Protein AF-A0A7U8GT44-F1 (afdb_monomer_lite)

pLDDT: mean 83.18, std 18.16, range [44.44, 97.94]

Foldseek 3Di:
DDDPVVVPPPPDDPPPPPPPDDDPPPPDDDDDPVRVVVVVLVVLVVCLVPDDLLPDDLVSLVSLCVDPVNPVCVVSSVVNNCVVVVVDDD

Structure (mmCIF, N/CA/C/O backbone):
data_AF-A0A7U8GT44-F1
#
_entry.id   AF-A0A7U8GT44-F1
#
loop_
_atom_site.group_PDB
_atom_site.id
_atom_site.type_symbol
_atom_site.label_atom_id
_atom_site.label_alt_id
_atom_site.label_comp_id
_atom_site.label_asym_id
_atom_site.label_entity_id
_atom_site.label_seq_id
_atom_site.pdbx_PDB_ins_code
_atom_site.Cartn_x
_atom_site.Cartn_y
_atom_site.Cartn_z
_atom_site.occupancy
_atom_site.B_iso_or_equiv
_atom_site.auth_seq_id
_atom_site.auth_comp_id
_atom_site.auth_asym_id
_atom_site.auth_atom_id
_atom_site.pdbx_PDB_model_num
ATOM 1 N N . MET A 1 1 ? 31.394 -36.675 14.065 1.00 44.44 1 MET A N 1
ATOM 2 C CA . MET A 1 1 ? 31.038 -35.847 15.233 1.00 44.44 1 MET A CA 1
ATOM 3 C C . MET A 1 1 ? 31.025 -34.409 14.760 1.00 44.44 1 MET A C 1
ATOM 5 O O . MET A 1 1 ? 32.064 -33.938 14.328 1.00 44.44 1 MET A O 1
ATOM 9 N N . ILE A 1 2 ? 29.847 -33.788 14.696 1.00 49.03 2 ILE A N 1
ATOM 10 C CA . ILE A 1 2 ? 29.713 -32.366 14.355 1.00 49.03 2 ILE A CA 1
ATOM 11 C C . ILE A 1 2 ? 29.809 -31.613 15.678 1.00 49.03 2 ILE A C 1
ATOM 13 O O 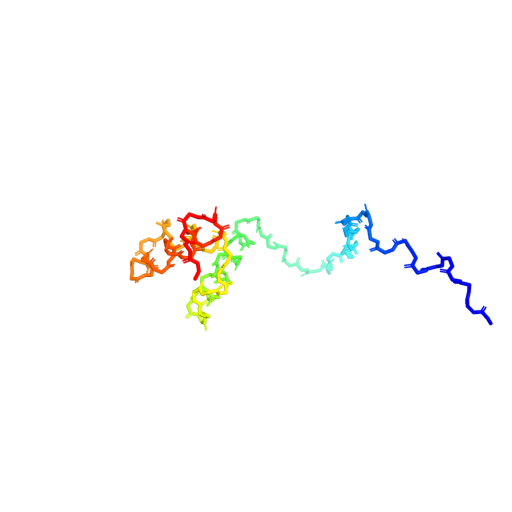. ILE A 1 2 ? 29.066 -31.926 16.608 1.00 49.03 2 ILE A O 1
ATOM 17 N N . ASP A 1 3 ? 30.777 -30.708 15.759 1.00 46.34 3 ASP A N 1
ATOM 18 C CA . ASP A 1 3 ? 31.103 -29.939 16.953 1.00 46.34 3 ASP A CA 1
ATOM 19 C C . ASP A 1 3 ? 29.961 -28.964 17.291 1.00 46.34 3 ASP A C 1
ATOM 21 O O . ASP A 1 3 ? 29.395 -28.297 16.422 1.00 46.34 3 ASP A O 1
ATOM 25 N N . MET A 1 4 ? 29.586 -28.914 18.569 1.00 55.09 4 MET A N 1
ATOM 26 C CA . MET A 1 4 ? 28.449 -28.148 19.096 1.00 55.09 4 MET A CA 1
ATOM 27 C C . MET A 1 4 ? 28.669 -26.624 18.964 1.00 55.09 4 MET A C 1
ATOM 29 O O . MET A 1 4 ? 27.719 -25.849 19.087 1.00 55.09 4 MET A O 1
ATOM 33 N N . ALA A 1 5 ? 29.905 -26.193 18.681 1.00 54.16 5 ALA A N 1
ATOM 34 C CA . ALA A 1 5 ? 30.301 -24.793 18.543 1.00 54.16 5 ALA A CA 1
ATOM 35 C C . ALA A 1 5 ? 29.789 -24.102 17.260 1.00 54.16 5 ALA A C 1
ATOM 37 O O . ALA A 1 5 ? 29.639 -22.881 17.254 1.00 54.16 5 ALA A O 1
ATOM 38 N N . ASP A 1 6 ? 29.432 -24.850 16.208 1.00 50.69 6 ASP A N 1
ATOM 39 C CA . ASP A 1 6 ? 28.959 -24.267 14.936 1.00 50.69 6 ASP A CA 1
ATOM 40 C C . ASP A 1 6 ? 27.481 -23.832 14.955 1.00 50.69 6 ASP A C 1
ATOM 42 O O . ASP A 1 6 ? 26.994 -23.203 14.016 1.00 50.69 6 ASP A O 1
ATOM 46 N N . ARG A 1 7 ? 26.730 -24.138 16.023 1.00 50.22 7 ARG A N 1
ATOM 47 C CA . ARG A 1 7 ? 25.306 -23.759 16.130 1.00 50.22 7 ARG A CA 1
ATOM 48 C C . ARG A 1 7 ? 25.059 -22.403 16.792 1.00 50.22 7 ARG A C 1
ATOM 50 O O . ARG A 1 7 ? 23.930 -21.922 16.749 1.00 50.22 7 ARG A O 1
ATOM 57 N N . TYR A 1 8 ? 26.074 -21.783 17.395 1.00 48.81 8 TYR A N 1
ATOM 58 C CA . TYR A 1 8 ? 25.889 -20.589 18.232 1.00 48.81 8 TYR A CA 1
ATOM 59 C C . TYR A 1 8 ? 26.120 -19.253 17.499 1.00 48.81 8 TYR A C 1
ATOM 61 O O . TYR A 1 8 ? 25.845 -18.187 18.043 1.00 48.81 8 TYR A O 1
ATOM 69 N N . THR A 1 9 ? 26.574 -19.270 16.242 1.00 47.97 9 THR A N 1
ATOM 70 C CA . THR A 1 9 ? 26.895 -18.049 15.476 1.00 47.97 9 THR A CA 1
ATOM 71 C C . THR A 1 9 ? 25.773 -17.558 14.551 1.00 47.97 9 THR A C 1
ATOM 73 O O . THR A 1 9 ? 25.978 -16.607 13.802 1.00 47.97 9 THR A O 1
ATOM 76 N N . MET A 1 10 ? 24.563 -18.134 14.602 1.00 44.50 10 MET A N 1
ATOM 77 C CA . MET A 1 10 ? 23.451 -17.708 13.729 1.00 44.50 10 MET A CA 1
ATOM 78 C C . MET A 1 10 ? 22.629 -16.506 14.237 1.00 44.50 10 MET A C 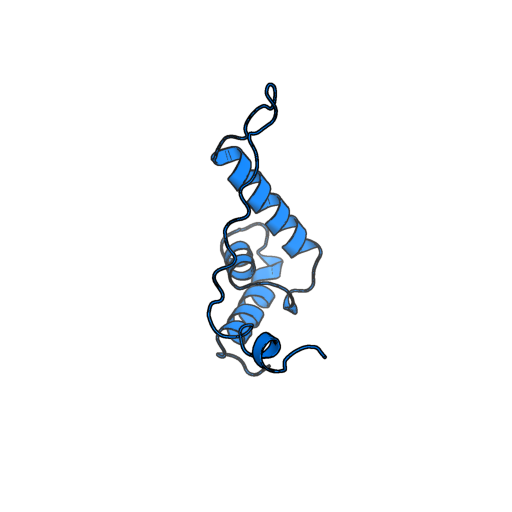1
ATOM 80 O O . MET A 1 10 ? 21.681 -16.109 13.562 1.00 44.50 10 MET A O 1
ATOM 84 N N . THR A 1 11 ? 22.943 -15.895 15.386 1.00 49.88 11 THR A N 1
ATOM 85 C CA . THR A 1 11 ? 21.994 -14.968 16.042 1.00 49.88 11 THR A CA 1
ATOM 86 C C . THR A 1 11 ? 22.540 -13.608 16.481 1.00 49.88 11 THR A C 1
ATOM 88 O O . THR A 1 11 ? 22.021 -13.079 17.459 1.00 49.88 11 THR A O 1
ATOM 91 N N . LEU A 1 12 ? 23.523 -12.980 15.809 1.00 50.44 12 LEU A N 1
ATOM 92 C CA . LEU A 1 12 ? 23.909 -11.614 16.236 1.00 50.44 12 LEU A CA 1
ATOM 93 C C . LEU A 1 12 ? 24.395 -10.579 15.211 1.00 50.44 12 LEU A C 1
ATOM 95 O O . LEU A 1 12 ? 24.712 -9.465 15.617 1.00 50.44 12 LEU A O 1
ATOM 99 N N . THR A 1 13 ? 24.346 -10.828 13.902 1.00 47.44 13 THR A N 1
ATOM 100 C CA . THR A 1 13 ? 24.544 -9.757 12.902 1.00 47.44 13 THR A CA 1
ATOM 101 C C . THR A 1 13 ? 23.632 -9.962 11.691 1.00 47.44 13 THR A C 1
ATOM 103 O O . THR A 1 13 ? 23.982 -10.596 10.704 1.00 47.44 13 THR A O 1
ATOM 106 N N . GLY A 1 14 ? 22.422 -9.396 11.747 1.00 53.72 14 GLY A N 1
ATOM 107 C CA . GLY A 1 14 ? 21.419 -9.412 10.668 1.00 53.72 14 GLY A CA 1
ATOM 108 C C . GLY A 1 14 ? 21.790 -8.602 9.416 1.00 53.72 14 GLY A C 1
ATOM 109 O O . GLY A 1 14 ? 20.914 -8.042 8.760 1.00 53.72 14 GLY A O 1
ATOM 110 N N . ILE A 1 15 ? 23.072 -8.517 9.072 1.00 54.91 15 ILE A N 1
ATOM 111 C CA . ILE A 1 15 ? 23.537 -7.920 7.825 1.00 54.91 15 ILE A CA 1
ATOM 112 C C . ILE A 1 15 ? 23.518 -9.041 6.787 1.00 54.91 15 ILE A C 1
ATOM 114 O O . ILE A 1 15 ? 24.484 -9.782 6.635 1.00 54.91 15 ILE A O 1
ATOM 118 N N . LYS A 1 16 ? 22.394 -9.200 6.075 1.00 58.41 16 LYS A N 1
ATOM 119 C CA . LYS A 1 16 ? 22.383 -10.006 4.847 1.00 58.41 16 LYS A CA 1
ATOM 120 C C . LYS A 1 16 ? 23.403 -9.377 3.905 1.00 58.41 16 LYS A C 1
ATOM 122 O O . LYS A 1 16 ? 23.168 -8.269 3.420 1.00 58.41 16 LYS A O 1
ATOM 127 N N . GLU A 1 17 ? 24.527 -10.052 3.673 1.00 63.78 17 GLU A N 1
ATOM 128 C CA . GLU A 1 17 ? 25.499 -9.587 2.690 1.00 63.78 17 GLU A CA 1
ATOM 129 C C . GLU A 1 17 ? 24.770 -9.329 1.365 1.00 63.78 17 GLU A C 1
ATOM 131 O O . GLU A 1 17 ? 23.962 -10.163 0.931 1.00 63.78 17 GLU A O 1
ATOM 136 N N . PRO A 1 18 ? 24.978 -8.165 0.725 1.00 62.84 18 PRO A N 1
ATOM 137 C CA . PRO A 1 18 ? 24.329 -7.889 -0.539 1.00 62.84 18 PRO A CA 1
ATOM 138 C C . PRO A 1 18 ? 24.812 -8.929 -1.546 1.00 62.84 18 PRO A C 1
ATOM 140 O O . PRO A 1 18 ? 25.966 -8.906 -1.974 1.00 62.84 18 PRO A O 1
ATOM 143 N N . VAL A 1 19 ? 23.916 -9.845 -1.928 1.00 76.88 19 VAL A N 1
ATOM 144 C CA . VAL A 1 19 ? 24.167 -10.816 -2.993 1.00 76.88 19 VAL A CA 1
ATOM 145 C C . VAL A 1 19 ? 24.643 -10.032 -4.208 1.00 76.88 19 VAL A C 1
ATOM 147 O O . VAL A 1 19 ? 23.887 -9.232 -4.772 1.00 76.88 19 VAL A O 1
ATOM 150 N N . LYS A 1 20 ? 25.912 -10.224 -4.582 1.00 69.00 20 LYS A N 1
ATOM 151 C CA . LYS A 1 20 ? 26.531 -9.557 -5.728 1.00 69.00 20 LYS A CA 1
ATOM 152 C C . LYS A 1 20 ? 25.767 -9.984 -6.976 1.00 69.00 20 LYS A C 1
ATOM 154 O O . LYS A 1 20 ? 25.979 -11.068 -7.512 1.00 69.00 20 LYS A O 1
ATOM 159 N N . ARG A 1 21 ? 24.829 -9.147 -7.423 1.00 72.88 21 ARG A N 1
ATOM 160 C CA . ARG A 1 21 ? 24.131 -9.361 -8.691 1.00 72.88 21 ARG A CA 1
ATOM 161 C C . ARG A 1 21 ? 25.183 -9.228 -9.788 1.00 72.88 21 ARG A C 1
ATOM 163 O O . ARG A 1 21 ? 25.869 -8.210 -9.853 1.00 72.88 21 ARG A O 1
ATOM 170 N N . GLY A 1 22 ? 25.352 -10.282 -10.583 1.00 78.00 22 GLY A N 1
ATOM 171 C CA . GLY A 1 22 ? 26.300 -10.301 -11.694 1.00 78.00 22 GLY A CA 1
ATOM 172 C C . GLY A 1 22 ? 26.038 -9.176 -12.698 1.00 78.00 22 GLY A C 1
ATOM 17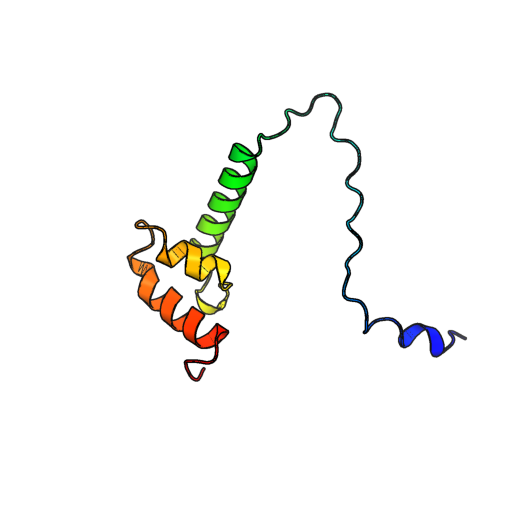3 O O . GLY A 1 22 ? 25.022 -8.477 -12.638 1.00 78.00 22 GLY A O 1
ATOM 174 N N . ARG A 1 23 ? 26.969 -8.997 -13.640 1.00 75.94 23 ARG A N 1
ATOM 175 C CA . ARG A 1 23 ? 26.836 -7.986 -14.692 1.00 75.94 23 ARG A CA 1
ATOM 176 C C . ARG A 1 23 ? 25.506 -8.185 -15.437 1.00 75.94 23 ARG A C 1
ATOM 178 O O . ARG A 1 23 ? 25.216 -9.315 -15.831 1.00 75.94 23 ARG A O 1
ATOM 185 N N . PRO A 1 24 ? 24.714 -7.122 -15.661 1.00 71.38 24 PRO A N 1
ATOM 186 C CA . PRO A 1 24 ? 23.517 -7.236 -16.480 1.00 71.38 24 PRO A CA 1
ATOM 187 C C . PRO A 1 24 ? 23.874 -7.742 -17.893 1.00 71.38 24 PRO A C 1
ATOM 189 O O . PRO A 1 24 ? 24.979 -7.464 -18.379 1.00 71.38 24 PRO A O 1
ATOM 192 N N . PRO A 1 25 ? 22.973 -8.488 -18.562 1.00 81.69 25 PRO A N 1
ATOM 193 C CA . PRO A 1 25 ? 23.203 -9.000 -19.910 1.00 81.69 25 PRO A CA 1
ATOM 194 C C . PRO A 1 25 ? 23.617 -7.890 -20.884 1.00 81.69 25 PRO A C 1
ATOM 196 O O . PRO A 1 25 ? 23.094 -6.775 -20.818 1.00 81.69 25 PRO A O 1
ATOM 199 N N . LYS A 1 26 ? 24.528 -8.213 -21.814 1.00 70.81 26 LYS A N 1
ATOM 200 C CA . LYS A 1 26 ? 25.220 -7.261 -22.710 1.00 70.81 26 LYS A CA 1
ATOM 201 C C . LYS A 1 26 ? 24.285 -6.413 -23.593 1.00 70.81 26 LYS A C 1
ATOM 203 O O . LYS A 1 26 ? 24.707 -5.365 -24.063 1.00 70.81 26 LYS A O 1
ATOM 208 N N . PHE A 1 27 ? 23.033 -6.838 -23.761 1.00 76.31 27 PHE A N 1
ATOM 209 C CA . PHE A 1 27 ? 22.002 -6.168 -24.563 1.00 76.31 27 PHE A CA 1
ATOM 210 C C . PHE A 1 27 ? 20.701 -5.924 -23.785 1.00 76.31 27 PHE A C 1
ATOM 212 O O . PHE A 1 27 ? 19.628 -5.844 -24.372 1.00 76.31 27 PHE A O 1
ATOM 219 N N . SER A 1 28 ? 20.765 -5.855 -22.453 1.00 77.38 28 SER A N 1
ATOM 220 C CA . SER A 1 28 ? 19.587 -5.495 -21.660 1.00 77.38 28 SER A CA 1
ATOM 221 C C . SER A 1 28 ? 19.396 -3.979 -21.635 1.00 77.38 28 SER A C 1
ATOM 223 O O . SER A 1 28 ? 20.311 -3.237 -21.277 1.00 77.38 28 SER A O 1
ATOM 225 N N . GLU A 1 29 ? 18.197 -3.512 -21.984 1.00 80.25 29 GLU A N 1
ATOM 226 C CA . GLU A 1 29 ? 17.804 -2.133 -21.706 1.00 80.25 29 GLU A CA 1
ATOM 227 C C . GLU A 1 29 ? 17.655 -1.962 -20.190 1.00 80.25 29 GLU A C 1
ATOM 229 O O . GLU A 1 29 ? 16.784 -2.551 -19.543 1.00 80.25 29 GLU A O 1
ATOM 234 N N . ALA A 1 30 ? 18.553 -1.181 -19.592 1.00 80.44 30 ALA A N 1
ATOM 235 C CA . ALA A 1 30 ? 18.494 -0.901 -18.169 1.00 80.44 30 ALA A CA 1
ATOM 236 C C . ALA A 1 30 ? 17.297 0.012 -17.868 1.00 80.44 30 ALA A C 1
ATOM 238 O O . ALA A 1 30 ? 17.184 1.104 -18.422 1.00 80.44 30 ALA A O 1
ATOM 239 N N . MET A 1 31 ? 16.432 -0.395 -16.932 1.00 86.31 31 MET A N 1
ATOM 240 C CA . MET A 1 31 ? 15.351 0.479 -16.477 1.00 86.31 31 MET A CA 1
ATOM 241 C C . MET A 1 31 ? 15.912 1.750 -15.838 1.00 86.31 31 MET A C 1
ATOM 243 O O . MET A 1 31 ? 16.714 1.701 -14.890 1.00 86.31 31 MET A O 1
ATOM 247 N N . SER A 1 32 ? 15.387 2.893 -16.271 1.00 92.50 32 SER A N 1
ATOM 248 C CA . SER A 1 32 ? 15.664 4.168 -15.622 1.00 92.50 32 SER A CA 1
ATOM 249 C C . SER A 1 32 ? 15.231 4.127 -14.145 1.00 92.50 32 SER A C 1
ATOM 251 O O . SER A 1 32 ? 14.349 3.345 -13.760 1.00 92.50 32 SER A O 1
ATOM 253 N N . PRO A 1 33 ? 15.826 4.954 -13.268 1.00 92.19 33 PRO A N 1
ATOM 254 C CA . PRO A 1 33 ? 15.379 5.065 -11.878 1.00 92.19 33 PRO A CA 1
ATOM 255 C C . PRO A 1 33 ? 13.868 5.332 -11.755 1.00 92.19 33 PRO A C 1
ATOM 257 O O . PRO A 1 33 ? 13.195 4.731 -10.915 1.00 92.19 33 PRO A O 1
ATOM 260 N N . ALA A 1 34 ? 13.317 6.162 -12.649 1.00 93.81 34 ALA A N 1
ATOM 261 C CA . ALA A 1 34 ? 11.890 6.460 -12.706 1.00 93.81 34 ALA A CA 1
ATOM 262 C C . ALA A 1 34 ? 11.049 5.218 -13.048 1.00 93.81 34 ALA A C 1
ATOM 264 O O . ALA A 1 34 ? 10.060 4.941 -12.366 1.00 93.81 34 ALA A O 1
ATOM 265 N N . GLN A 1 35 ? 11.470 4.431 -14.045 1.00 94.94 35 GLN A N 1
ATOM 266 C CA . GLN A 1 35 ? 10.798 3.183 -14.425 1.00 94.94 35 GLN A CA 1
ATOM 267 C C . GLN A 1 35 ? 10.834 2.153 -13.293 1.00 94.94 35 GLN A C 1
ATOM 269 O O . GLN A 1 35 ? 9.809 1.547 -12.981 1.00 94.94 35 GLN A O 1
ATOM 274 N N . ARG A 1 36 ? 11.978 2.003 -12.614 1.00 93.69 36 ARG A N 1
ATOM 275 C CA . ARG A 1 36 ? 12.104 1.103 -11.456 1.00 93.69 36 ARG A CA 1
ATOM 276 C C . ARG A 1 36 ? 11.140 1.486 -10.339 1.00 93.69 36 ARG A C 1
ATOM 278 O O . ARG A 1 36 ? 10.443 0.621 -9.812 1.00 93.69 36 ARG A O 1
ATOM 285 N N . LYS A 1 37 ? 11.052 2.778 -10.008 1.00 94.56 37 LYS A N 1
ATOM 286 C CA . LYS A 1 37 ? 10.131 3.256 -8.971 1.00 94.56 37 LYS A CA 1
ATOM 287 C C . LYS A 1 37 ? 8.669 3.098 -9.387 1.00 94.56 37 LYS A C 1
ATOM 289 O O . LYS A 1 37 ? 7.841 2.729 -8.560 1.00 94.56 37 LYS A O 1
ATOM 294 N N . ALA A 1 38 ? 8.345 3.333 -10.659 1.00 94.38 38 ALA A N 1
ATOM 295 C CA . ALA A 1 38 ? 7.006 3.092 -11.184 1.00 94.38 38 ALA A CA 1
ATOM 296 C C . ALA A 1 38 ? 6.617 1.610 -11.089 1.00 94.38 38 ALA A C 1
ATOM 298 O O . ALA A 1 38 ? 5.530 1.309 -10.607 1.00 94.38 38 ALA A O 1
ATOM 299 N N . LYS A 1 39 ? 7.518 0.692 -11.466 1.00 96.38 39 LYS A N 1
ATOM 300 C CA . LYS A 1 39 ? 7.309 -0.754 -11.320 1.00 96.38 39 LYS A CA 1
ATOM 301 C C . LYS A 1 39 ? 7.101 -1.153 -9.858 1.00 96.38 39 LYS A C 1
ATOM 303 O O . LYS A 1 39 ? 6.164 -1.884 -9.571 1.00 96.38 39 LYS A O 1
ATOM 308 N N . GLN A 1 40 ? 7.929 -0.637 -8.946 1.00 96.06 40 GLN A N 1
ATOM 309 C CA . GLN A 1 40 ? 7.776 -0.880 -7.508 1.00 96.06 40 GLN A CA 1
ATOM 310 C C . GLN A 1 40 ? 6.400 -0.426 -7.005 1.00 96.06 40 GLN A C 1
ATOM 312 O O . GLN A 1 40 ? 5.737 -1.184 -6.312 1.00 96.06 40 GLN A O 1
ATOM 317 N N . ARG A 1 41 ? 5.960 0.786 -7.372 1.00 95.69 41 ARG A N 1
ATOM 318 C CA . ARG A 1 41 ? 4.645 1.303 -6.965 1.00 95.69 41 ARG A CA 1
ATOM 319 C C . ARG A 1 41 ? 3.492 0.474 -7.513 1.00 95.69 41 ARG A C 1
ATOM 321 O O . ARG A 1 41 ? 2.528 0.294 -6.795 1.00 95.69 41 ARG A O 1
ATOM 328 N N . ARG A 1 42 ? 3.586 -0.019 -8.752 1.00 97.06 42 ARG A N 1
ATOM 329 C CA . ARG A 1 42 ? 2.557 -0.907 -9.317 1.00 97.06 42 ARG A CA 1
ATOM 330 C C . ARG A 1 42 ? 2.466 -2.206 -8.528 1.00 97.06 42 ARG A C 1
ATOM 332 O O . ARG A 1 42 ? 1.402 -2.501 -8.029 1.00 97.06 42 ARG A O 1
ATOM 339 N N . ALA A 1 43 ? 3.593 -2.878 -8.300 1.00 97.38 43 ALA A N 1
ATOM 340 C CA . ALA A 1 43 ? 3.608 -4.100 -7.496 1.00 97.38 43 ALA A CA 1
ATOM 341 C C . ALA A 1 43 ? 3.073 -3.877 -6.069 1.00 97.38 43 ALA A C 1
ATOM 343 O O . ALA A 1 43 ? 2.402 -4.742 -5.522 1.00 97.38 43 ALA A O 1
ATOM 344 N N . GLN A 1 44 ? 3.361 -2.715 -5.473 1.00 97.56 44 GLN A N 1
ATOM 345 C CA . GLN A 1 44 ? 2.807 -2.335 -4.174 1.00 97.56 44 GLN A CA 1
ATOM 346 C C . GLN A 1 44 ? 1.289 -2.105 -4.243 1.00 97.56 44 GLN A C 1
ATOM 348 O O . GLN A 1 44 ? 0.561 -2.574 -3.379 1.00 97.56 44 GLN A O 1
ATOM 353 N N . ASP A 1 45 ? 0.817 -1.394 -5.269 1.00 97.69 45 ASP A N 1
ATOM 354 C CA . ASP A 1 45 ? -0.606 -1.139 -5.493 1.00 97.69 45 ASP A CA 1
ATOM 355 C C . ASP A 1 45 ? -1.372 -2.458 -5.728 1.00 97.69 45 ASP A C 1
ATOM 357 O O . ASP A 1 45 ? -2.440 -2.633 -5.153 1.00 97.69 45 ASP A O 1
ATOM 361 N N . ASP A 1 46 ? -0.811 -3.388 -6.508 1.00 97.94 46 ASP A N 1
ATOM 362 C CA . ASP A 1 46 ? -1.382 -4.718 -6.759 1.00 97.94 46 ASP A CA 1
ATOM 363 C C . ASP A 1 46 ? -1.467 -5.522 -5.448 1.00 97.94 46 ASP A C 1
ATOM 365 O O . ASP A 1 46 ? -2.520 -6.046 -5.097 1.00 97.94 46 ASP A O 1
ATOM 369 N N . PHE A 1 47 ? -0.394 -5.525 -4.646 1.00 97.88 47 PHE A N 1
ATOM 370 C CA . PHE A 1 47 ? -0.386 -6.188 -3.339 1.00 97.88 47 PHE A CA 1
ATOM 371 C C . P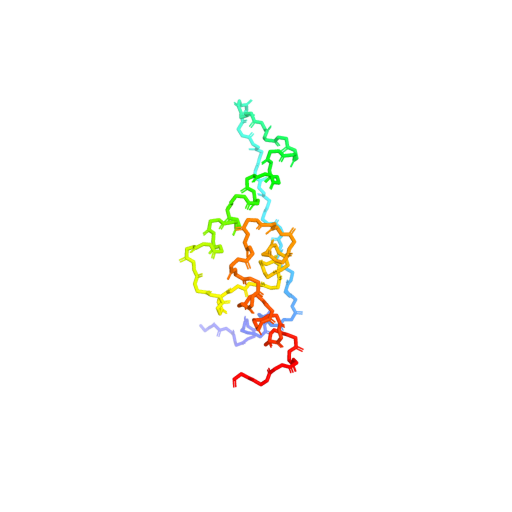HE A 1 47 ? -1.467 -5.646 -2.392 1.00 97.88 47 PHE A C 1
ATOM 373 O O . PHE A 1 47 ? -2.139 -6.433 -1.731 1.00 97.88 47 PHE A O 1
ATOM 380 N N . ILE A 1 48 ? -1.645 -4.321 -2.344 1.00 97.50 48 ILE A N 1
ATOM 381 C CA . ILE A 1 48 ? -2.670 -3.656 -1.524 1.00 97.50 48 ILE A CA 1
ATOM 382 C C . ILE A 1 48 ? -4.081 -4.090 -1.938 1.00 97.50 48 ILE A C 1
ATOM 384 O O . ILE A 1 48 ? -4.934 -4.267 -1.076 1.00 97.50 48 ILE A O 1
ATOM 388 N N . VAL A 1 49 ? -4.339 -4.238 -3.239 1.00 97.06 49 VAL A N 1
ATOM 389 C CA . VAL A 1 49 ? -5.665 -4.625 -3.745 1.00 97.06 49 VAL A CA 1
ATOM 390 C C . VAL A 1 49 ? -5.948 -6.108 -3.508 1.00 97.06 49 VAL A C 1
ATOM 392 O O . VAL A 1 49 ? -7.068 -6.458 -3.142 1.00 97.06 49 VAL A O 1
ATOM 395 N N . ASP A 1 50 ? -4.943 -6.963 -3.689 1.00 97.25 50 ASP A N 1
ATOM 396 C CA . ASP A 1 50 ? -5.132 -8.415 -3.706 1.00 97.25 50 ASP A CA 1
ATOM 397 C C . ASP A 1 50 ? -5.091 -9.065 -2.313 1.00 97.25 50 ASP A C 1
ATOM 399 O O . ASP A 1 50 ? -5.512 -10.213 -2.160 1.00 97.25 50 ASP A O 1
ATOM 403 N N . ASN A 1 51 ? -4.561 -8.376 -1.298 1.00 97.06 51 ASN A N 1
ATOM 404 C CA . ASN A 1 51 ? -4.305 -8.958 0.022 1.00 97.06 51 ASN A CA 1
ATOM 405 C C . ASN A 1 51 ? -5.073 -8.253 1.140 1.00 97.06 51 ASN A C 1
ATOM 407 O O . ASN A 1 51 ? -5.339 -7.053 1.087 1.00 97.06 51 ASN A O 1
ATOM 411 N N . ASP A 1 52 ? -5.354 -9.013 2.199 1.00 96.31 52 ASP A N 1
ATOM 412 C CA . ASP A 1 52 ? -6.026 -8.509 3.393 1.00 96.31 52 ASP A CA 1
ATOM 413 C C . ASP A 1 52 ? -5.212 -7.395 4.094 1.00 96.31 52 ASP A C 1
ATOM 415 O O . ASP A 1 52 ? -3.984 -7.522 4.220 1.00 96.31 52 ASP A O 1
ATOM 419 N N . PRO A 1 53 ? -5.864 -6.328 4.604 1.00 95.62 53 PRO A N 1
ATOM 420 C CA . PRO A 1 53 ? -5.183 -5.227 5.284 1.00 95.62 53 PRO A CA 1
ATOM 421 C C . PRO A 1 53 ? -4.320 -5.624 6.487 1.00 95.62 53 PRO A C 1
ATOM 423 O O . PRO A 1 53 ? -3.355 -4.925 6.801 1.00 95.62 53 PRO A O 1
ATOM 426 N N . SER A 1 54 ? -4.597 -6.751 7.150 1.00 95.00 54 SER A N 1
ATOM 427 C CA . SER A 1 54 ? -3.760 -7.258 8.249 1.00 95.00 54 SER A CA 1
ATOM 428 C C . SER A 1 54 ? -2.331 -7.607 7.812 1.00 95.00 54 SER A C 1
ATOM 430 O O . SER A 1 54 ? -1.403 -7.558 8.625 1.00 95.00 54 SER A O 1
ATOM 432 N N . LEU A 1 55 ? -2.120 -7.906 6.526 1.00 96.44 55 LEU A N 1
ATOM 433 C CA . LEU A 1 55 ? -0.811 -8.244 5.963 1.00 96.44 55 LEU A CA 1
ATOM 434 C C . LEU A 1 55 ? -0.013 -7.014 5.525 1.00 96.44 55 LEU A C 1
ATOM 436 O O . LEU A 1 55 ? 1.177 -7.129 5.225 1.00 96.44 55 LEU A O 1
ATOM 440 N N . TRP A 1 56 ? -0.639 -5.837 5.485 1.00 97.06 56 TRP A N 1
ATOM 441 C CA . TRP A 1 56 ? 0.015 -4.622 5.018 1.00 97.06 56 TRP A CA 1
ATOM 442 C C . TRP A 1 56 ? 1.140 -4.195 5.956 1.00 97.06 56 TRP A C 1
ATOM 444 O O . TRP A 1 56 ? 1.011 -4.211 7.187 1.00 97.06 56 TRP A O 1
ATOM 454 N N . SER A 1 57 ? 2.249 -3.774 5.349 1.00 97.38 57 SER A N 1
ATOM 455 C CA . SER A 1 57 ? 3.340 -3.113 6.054 1.00 97.38 57 SER A CA 1
ATOM 456 C C . SER A 1 57 ? 3.001 -1.646 6.332 1.00 97.38 57 SER A C 1
ATOM 458 O O . SER A 1 57 ? 2.089 -1.066 5.737 1.00 97.38 57 SER A O 1
ATOM 460 N N . GLU A 1 58 ? 3.797 -0.992 7.180 1.00 96.88 58 GLU A N 1
ATOM 461 C CA . GLU A 1 58 ? 3.692 0.457 7.400 1.00 96.88 58 GLU A CA 1
ATOM 462 C C . GLU A 1 58 ? 3.788 1.236 6.079 1.00 96.88 58 GLU A C 1
ATOM 464 O O . GLU A 1 58 ? 3.035 2.179 5.842 1.00 96.88 58 GLU A O 1
ATOM 469 N N . SER A 1 59 ? 4.677 0.809 5.177 1.00 97.06 59 SER A N 1
ATOM 470 C CA . SER A 1 59 ? 4.874 1.481 3.892 1.00 97.06 59 SER A CA 1
ATOM 471 C C . SER A 1 59 ? 3.664 1.369 2.958 1.00 97.06 59 SER A C 1
ATOM 473 O O . SER A 1 59 ? 3.407 2.296 2.186 1.00 97.06 59 SER A O 1
ATOM 475 N N . ASP A 1 60 ? 2.904 0.277 3.057 1.00 97.88 60 ASP A N 1
ATOM 476 C CA . ASP A 1 60 ? 1.679 0.050 2.286 1.00 97.88 60 ASP A CA 1
ATOM 477 C C . ASP A 1 60 ? 0.538 0.901 2.843 1.00 97.88 60 ASP A C 1
ATOM 479 O O . ASP A 1 60 ? -0.150 1.584 2.087 1.00 97.88 60 ASP A O 1
ATOM 483 N N . CYS A 1 61 ? 0.420 0.981 4.172 1.00 97.56 61 CYS A N 1
ATOM 484 C CA . CYS A 1 61 ? -0.542 1.861 4.836 1.00 97.56 61 CYS A CA 1
ATOM 485 C C . CYS A 1 61 ? -0.310 3.331 4.442 1.00 97.56 61 CYS A C 1
ATOM 487 O O . CYS A 1 61 ? -1.241 4.041 4.061 1.00 97.56 61 CYS A O 1
ATOM 489 N N . MET A 1 62 ? 0.949 3.784 4.432 1.00 97.38 62 MET A N 1
ATOM 490 C CA . MET A 1 62 ? 1.295 5.140 3.984 1.00 97.38 62 MET A CA 1
ATOM 491 C C . MET A 1 62 ? 1.020 5.352 2.488 1.00 97.38 62 MET A C 1
ATOM 493 O O . MET A 1 62 ? 0.615 6.442 2.066 1.00 97.38 62 MET A O 1
ATOM 497 N N . ARG A 1 63 ? 1.211 4.317 1.662 1.00 96.88 63 ARG A N 1
ATOM 498 C CA . ARG A 1 63 ? 0.867 4.354 0.237 1.00 96.88 63 ARG A CA 1
ATOM 499 C C . ARG A 1 63 ? -0.641 4.515 0.026 1.00 96.88 63 ARG A C 1
ATOM 501 O O . ARG A 1 63 ? -1.022 5.326 -0.819 1.00 96.88 63 ARG A O 1
ATOM 508 N N . VAL A 1 64 ? -1.461 3.802 0.800 1.00 97.81 64 VAL A N 1
ATOM 509 C CA . VAL A 1 64 ? -2.927 3.922 0.805 1.00 97.81 64 VAL A CA 1
ATOM 510 C C . VAL A 1 64 ? -3.345 5.337 1.194 1.00 97.81 64 VAL A C 1
ATOM 512 O O . VAL A 1 64 ? -3.986 6.017 0.400 1.00 97.81 64 VAL A O 1
ATOM 515 N N . MET A 1 65 ? -2.882 5.826 2.346 1.00 96.88 65 MET A N 1
ATOM 516 C CA . MET A 1 65 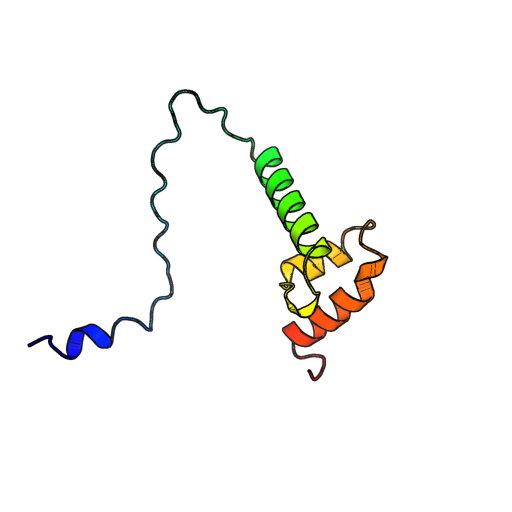? -3.269 7.137 2.888 1.00 96.88 65 MET A CA 1
ATOM 517 C C . MET A 1 65 ? -2.860 8.325 2.001 1.00 96.88 65 MET A C 1
ATOM 519 O O . MET A 1 65 ? -3.505 9.371 2.014 1.00 96.88 65 MET A O 1
ATOM 523 N N . SER A 1 66 ? -1.778 8.192 1.228 1.00 96.31 66 SER A N 1
ATOM 524 C CA . SER A 1 66 ? -1.277 9.267 0.357 1.00 96.31 66 SER A CA 1
ATOM 525 C C . SER A 1 66 ? -1.923 9.302 -1.032 1.00 96.31 66 SER A C 1
ATOM 527 O O . SER A 1 66 ? -1.803 10.305 -1.741 1.00 96.31 66 SER A O 1
ATOM 529 N N . ALA A 1 67 ? -2.593 8.230 -1.464 1.00 95.06 67 ALA A N 1
ATOM 530 C CA . ALA A 1 67 ? -3.093 8.100 -2.826 1.00 95.06 67 ALA A CA 1
ATOM 531 C C . ALA A 1 67 ? -4.620 8.146 -2.879 1.00 95.06 67 ALA A C 1
ATOM 533 O O . ALA A 1 67 ? -5.296 7.216 -2.459 1.00 95.06 67 ALA A O 1
ATOM 534 N N . LYS A 1 68 ? -5.170 9.171 -3.541 1.00 95.25 68 LYS A N 1
ATOM 535 C CA . LYS A 1 68 ? -6.627 9.386 -3.652 1.00 95.25 68 LYS A CA 1
ATOM 536 C C . LYS A 1 68 ? -7.424 8.179 -4.162 1.00 95.25 68 LYS A C 1
ATOM 538 O O . LYS A 1 68 ? -8.584 8.032 -3.806 1.00 95.25 68 LYS A O 1
ATOM 543 N N . LYS A 1 69 ? -6.818 7.330 -4.997 1.00 95.88 69 LYS A N 1
ATOM 544 C CA . LYS A 1 69 ? -7.467 6.126 -5.542 1.00 95.88 69 LYS A CA 1
ATOM 545 C C . LYS A 1 69 ? -7.785 5.054 -4.497 1.00 95.88 69 LYS A C 1
ATOM 547 O O . LYS A 1 69 ? -8.599 4.189 -4.781 1.00 95.88 69 LYS A O 1
ATOM 552 N N . PHE A 1 70 ? -7.158 5.107 -3.324 1.00 97.00 70 PHE A N 1
ATOM 553 C CA . PHE A 1 70 ? -7.393 4.165 -2.234 1.00 97.00 70 PHE A CA 1
ATOM 554 C C . PHE A 1 70 ? -8.238 4.774 -1.110 1.00 97.00 70 PHE A C 1
ATOM 556 O O . PHE A 1 70 ? -8.193 4.291 0.016 1.00 97.00 70 PHE A O 1
ATOM 563 N N . SER A 1 71 ? -9.028 5.813 -1.400 1.00 96.31 71 SER A N 1
ATOM 564 C CA . SER A 1 71 ? -9.867 6.491 -0.404 1.00 96.31 71 SER A CA 1
ATOM 565 C C . SER A 1 71 ? -10.779 5.538 0.372 1.00 96.31 71 SER A C 1
ATOM 567 O O . SER A 1 71 ? -10.940 5.696 1.579 1.00 96.31 71 SER A O 1
ATOM 569 N N . SER A 1 72 ? -11.313 4.509 -0.291 1.00 96.75 72 SER A N 1
ATOM 570 C CA . SER A 1 72 ? -12.127 3.452 0.323 1.00 96.75 72 SER A CA 1
ATOM 571 C C . SER A 1 72 ? -11.371 2.595 1.342 1.00 96.75 72 SER A C 1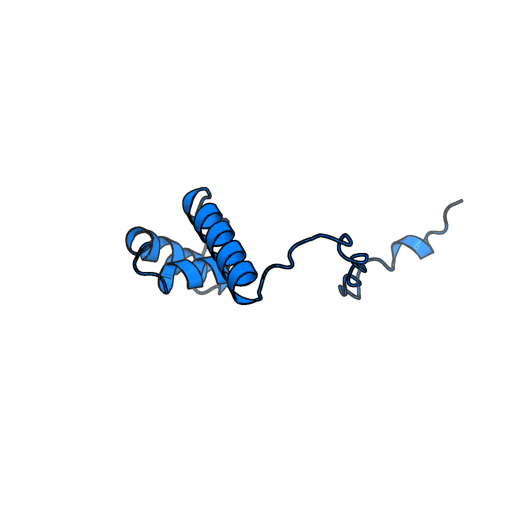
ATOM 573 O O . SER A 1 72 ? -11.993 1.976 2.196 1.00 96.75 72 SER A O 1
ATOM 575 N N . TYR A 1 73 ? -10.040 2.558 1.268 1.00 97.12 73 TYR A N 1
ATOM 576 C CA . TYR A 1 73 ? -9.179 1.752 2.132 1.00 97.12 73 TYR A CA 1
ATOM 577 C C . TYR A 1 73 ? -8.555 2.539 3.290 1.00 97.12 73 TYR A C 1
ATOM 579 O O . TYR A 1 73 ? -7.835 1.963 4.105 1.00 97.12 73 TYR A O 1
ATOM 587 N N . HIS A 1 74 ? -8.807 3.848 3.387 1.00 97.31 74 HIS A N 1
ATOM 588 C CA . HIS A 1 74 ? -8.169 4.704 4.391 1.00 97.31 74 HIS A CA 1
ATOM 589 C C . HIS A 1 74 ? -8.452 4.259 5.829 1.00 97.31 74 HIS A C 1
ATOM 591 O O . HIS A 1 74 ? -7.543 4.285 6.656 1.00 97.31 74 HIS A O 1
ATOM 597 N N . GLN A 1 75 ? -9.680 3.822 6.128 1.00 96.69 75 GLN A N 1
ATOM 598 C CA . GLN A 1 75 ? -10.025 3.341 7.466 1.00 96.69 75 GLN A CA 1
ATOM 599 C C . GLN A 1 75 ? -9.190 2.108 7.842 1.00 96.69 75 GLN A C 1
ATOM 601 O O . GLN A 1 75 ? -8.532 2.112 8.879 1.00 96.69 75 GLN A O 1
ATOM 606 N N . PHE A 1 76 ? -9.130 1.105 6.963 1.00 96.50 76 PHE A N 1
ATOM 607 C CA . PHE A 1 76 ? -8.339 -0.105 7.197 1.00 96.50 76 PHE A CA 1
ATOM 608 C C . PHE A 1 76 ? -6.845 0.199 7.346 1.00 96.50 76 PHE A C 1
ATOM 610 O O . PHE A 1 76 ? -6.183 -0.343 8.229 1.00 96.50 76 PHE A O 1
ATOM 617 N N . ALA A 1 77 ? -6.309 1.107 6.523 1.00 97.00 77 ALA A N 1
ATOM 618 C CA . ALA A 1 77 ? -4.919 1.539 6.637 1.00 97.00 77 ALA A CA 1
ATOM 619 C C . ALA A 1 77 ? -4.639 2.237 7.976 1.00 97.00 77 ALA A C 1
ATOM 621 O O . ALA A 1 77 ? -3.580 2.021 8.562 1.00 97.00 77 ALA A O 1
ATOM 622 N N . TRP A 1 78 ? -5.573 3.054 8.471 1.00 95.69 78 TRP A N 1
ATOM 623 C CA . TRP A 1 78 ? -5.441 3.728 9.761 1.00 95.69 78 TRP A CA 1
ATOM 624 C C . TRP A 1 78 ? -5.463 2.743 10.932 1.00 95.69 78 TRP A C 1
ATOM 626 O O . TRP A 1 78 ? -4.586 2.792 11.794 1.00 95.69 78 TRP A O 1
ATOM 636 N N . GLU A 1 79 ? -6.419 1.814 10.936 1.00 95.75 79 GLU A N 1
ATOM 637 C CA . GLU A 1 79 ? -6.535 0.768 11.957 1.00 95.75 79 GLU A CA 1
ATOM 638 C C . GLU A 1 79 ? -5.280 -0.110 11.986 1.00 95.75 79 GLU A C 1
ATOM 640 O O . GLU A 1 79 ? -4.662 -0.291 13.040 1.00 95.75 79 GLU A O 1
ATOM 645 N N . ARG A 1 80 ? -4.829 -0.575 10.813 1.00 95.69 80 ARG A N 1
ATOM 646 C CA . ARG A 1 80 ? -3.611 -1.378 10.693 1.00 95.69 80 ARG A CA 1
ATOM 647 C C . ARG A 1 80 ? -2.375 -0.619 11.164 1.00 95.69 80 ARG A C 1
ATOM 649 O O . ARG A 1 80 ? -1.543 -1.180 11.878 1.00 95.69 80 ARG A O 1
ATOM 656 N N . LEU A 1 81 ? -2.244 0.654 10.797 1.00 95.38 81 LEU A N 1
ATOM 657 C CA . LEU A 1 81 ? -1.133 1.488 11.247 1.00 95.38 81 LEU A CA 1
ATOM 658 C C . LEU A 1 81 ? -1.151 1.660 12.773 1.00 95.38 81 LEU A C 1
ATOM 660 O O . LEU A 1 81 ? -0.098 1.576 13.406 1.00 95.38 81 LEU A O 1
ATOM 664 N N . GLY A 1 82 ? -2.335 1.828 13.368 1.00 95.00 82 GLY A N 1
ATOM 665 C CA . GLY A 1 82 ? -2.528 1.853 14.817 1.00 95.00 82 GLY A CA 1
ATOM 666 C C . GLY A 1 82 ? -2.053 0.569 15.499 1.00 95.00 82 GLY A C 1
ATOM 667 O O . GLY A 1 82 ? -1.349 0.648 16.504 1.00 95.00 82 GLY A O 1
ATOM 668 N N . GLN A 1 83 ? -2.351 -0.599 14.922 1.00 95.12 83 GLN A N 1
ATOM 669 C CA . GLN A 1 83 ? -1.849 -1.890 15.411 1.00 95.12 83 GLN A CA 1
ATOM 670 C C . GLN A 1 83 ? -0.322 -1.993 15.297 1.00 95.12 83 GLN A C 1
ATOM 672 O O . GLN A 1 83 ? 0.343 -2.351 16.265 1.00 95.12 83 GLN A O 1
ATOM 677 N N . ILE A 1 84 ? 0.256 -1.632 14.142 1.00 94.69 84 ILE A N 1
ATOM 678 C CA . ILE A 1 84 ? 1.714 -1.676 13.915 1.00 94.69 84 ILE A CA 1
ATOM 679 C C . ILE A 1 84 ? 2.459 -0.783 14.918 1.00 94.69 84 ILE A C 1
ATOM 681 O O . ILE A 1 84 ? 3.540 -1.142 15.382 1.00 94.69 84 ILE A O 1
ATOM 685 N N . LYS A 1 85 ? 1.897 0.384 15.251 1.00 93.00 85 LYS A N 1
ATOM 686 C CA . LYS A 1 85 ? 2.494 1.339 16.197 1.00 93.00 85 LYS A CA 1
ATOM 687 C C . LYS A 1 85 ? 2.145 1.066 17.663 1.00 93.00 85 LYS A C 1
ATOM 689 O O . LYS A 1 85 ? 2.692 1.738 18.533 1.00 93.00 85 LYS A O 1
ATOM 694 N N . GLY A 1 86 ? 1.263 0.106 17.944 1.00 90.88 86 GLY A N 1
ATOM 695 C CA . GLY A 1 86 ? 0.809 -0.206 19.301 1.00 90.88 86 GLY A CA 1
ATOM 696 C C . GLY A 1 86 ? -0.118 0.849 19.915 1.00 90.88 86 GLY A C 1
ATOM 697 O O . GLY A 1 86 ? -0.212 0.939 21.135 1.00 90.88 86 GLY A O 1
ATOM 698 N N . TYR A 1 87 ? -0.789 1.663 19.095 1.00 84.62 87 TYR A N 1
ATOM 699 C CA . TYR A 1 87 ? -1.778 2.648 19.554 1.00 84.62 87 TYR A CA 1
ATOM 700 C C . TYR A 1 87 ? -3.177 2.053 19.741 1.00 84.62 87 TYR A C 1
ATOM 702 O O . TYR A 1 87 ? -3.977 2.603 20.493 1.00 84.62 87 TYR A O 1
ATOM 710 N N . ALA A 1 88 ? -3.471 0.944 19.063 1.00 71.88 88 ALA A N 1
ATOM 711 C CA . ALA A 1 88 ? -4.723 0.210 19.189 1.00 71.88 88 ALA A CA 1
ATOM 712 C C . ALA A 1 88 ? -4.441 -1.210 19.697 1.00 71.88 88 ALA A C 1
ATOM 714 O O . ALA A 1 88 ? -3.517 -1.868 19.212 1.00 71.88 88 ALA A O 1
ATOM 715 N N . ALA A 1 89 ? -5.230 -1.671 20.674 1.00 59.53 89 ALA A N 1
ATOM 716 C CA . ALA A 1 89 ? -5.212 -3.067 21.101 1.00 59.53 89 ALA A CA 1
ATOM 717 C C . ALA A 1 89 ? -5.705 -3.950 19.942 1.00 59.53 89 ALA A C 1
ATOM 719 O O . ALA A 1 89 ? -6.679 -3.597 19.275 1.00 59.53 89 ALA A O 1
ATOM 720 N N . SER A 1 90 ? -4.969 -5.033 19.673 1.00 57.12 90 SER A N 1
ATOM 721 C CA . SER A 1 90 ? -5.299 -6.025 18.637 1.00 57.12 90 SER A CA 1
ATOM 722 C C . SER A 1 90 ? -6.524 -6.850 19.001 1.00 57.12 90 SER A C 1
ATOM 724 O O . SER A 1 90 ? -6.705 -7.114 20.211 1.00 57.12 90 SER A O 1
#

Sequence (90 aa):
MIDMADRYTMTLTGIKEPVKRGRPPKFSEAMSPAQRKAKQRRAQDDFIVDNDPSLWSESDCMRVMSAKKFSSYHQFAWERLGQIKGYAAS

Organism: Neptuniibacter caesariensis (NCBI:txid207954)

Radius of gyration: 20.06 Å; chains: 1; bounding box: 43×45×46 Å

Secondary structure (DSSP, 8-state):
---GGGGSSSSS--------PPPPPTT--PPPHHHHHHHHHHHHHHHHHHS-GGG--HHHHHHHHH-GGGGGGHHHHHHHHHHHHTSS--